Protein AF-A0A7D3ZPM8-F1 (afdb_monomer_lite)

Secondary structure (DSSP, 8-state):
-GGGGT-EEEEEETTEEEEE-SSSTTSEEEEE-TTS-EEEEEEESS----TT-HHHHHHHHHHHHHHHHHHHHHH-S-SEEE-SSS-EEEEE-SSEEEEEEE-SS-EEEEEEEHHHHHHHHHHT--HHHHHHHHHHHHHTT---------------

Structure (mmCIF, N/CA/C/O backbone):
data_AF-A0A7D3ZPM8-F1
#
_entry.id   AF-A0A7D3ZPM8-F1
#
loop_
_atom_site.group_PDB
_atom_site.id
_atom_site.type_symbol
_atom_site.label_atom_id
_atom_site.label_alt_id
_atom_site.label_comp_id
_atom_site.label_asym_id
_atom_site.label_entity_id
_atom_site.label_seq_id
_atom_site.pdbx_PDB_ins_code
_atom_site.Cartn_x
_atom_site.Cartn_y
_atom_site.Cartn_z
_atom_site.occupancy
_atom_site.B_iso_or_equiv
_atom_site.auth_seq_id
_atom_site.auth_comp_id
_atom_site.auth_asym_id
_atom_site.auth_atom_id
_atom_site.pdbx_PDB_model_num
ATOM 1 N N . MET A 1 1 ? 1.749 -1.337 18.479 1.00 64.44 1 MET A N 1
ATOM 2 C CA . MET A 1 1 ? 1.704 -1.925 17.125 1.00 64.44 1 MET A CA 1
ATOM 3 C C . MET A 1 1 ? 3.090 -2.339 16.642 1.00 64.44 1 MET A C 1
ATOM 5 O O . MET A 1 1 ? 3.326 -3.535 16.607 1.00 64.44 1 MET A O 1
ATOM 9 N N . ALA A 1 2 ? 4.020 -1.407 16.391 1.00 73.12 2 ALA A N 1
ATOM 10 C CA . ALA A 1 2 ? 5.357 -1.704 15.846 1.00 73.12 2 ALA A CA 1
ATOM 11 C C . ALA A 1 2 ? 6.077 -2.888 16.530 1.00 73.12 2 ALA A C 1
ATOM 13 O O . ALA A 1 2 ? 6.369 -3.889 15.886 1.00 73.12 2 ALA A O 1
ATOM 14 N N . ARG A 1 3 ? 6.208 -2.864 17.867 1.00 76.69 3 ARG A N 1
ATOM 15 C CA . ARG A 1 3 ? 6.816 -3.968 18.642 1.00 76.69 3 ARG A CA 1
ATOM 16 C C . ARG A 1 3 ? 6.163 -5.341 18.436 1.00 76.69 3 ARG A C 1
ATOM 18 O O . ARG A 1 3 ? 6.857 -6.345 18.506 1.00 76.69 3 ARG A O 1
ATOM 25 N N . ALA A 1 4 ? 4.849 -5.396 18.217 1.00 78.62 4 ALA A N 1
ATOM 26 C CA . ALA A 1 4 ? 4.138 -6.659 18.005 1.00 78.62 4 ALA A CA 1
ATOM 27 C C . ALA A 1 4 ? 4.408 -7.249 16.611 1.00 78.62 4 ALA A C 1
ATOM 29 O O . ALA A 1 4 ? 4.315 -8.458 16.437 1.00 78.62 4 ALA A O 1
ATOM 30 N N . LEU A 1 5 ? 4.767 -6.397 15.647 1.00 81.00 5 LEU A N 1
ATOM 31 C CA . LEU A 1 5 ? 5.134 -6.771 14.281 1.00 81.00 5 LEU A CA 1
ATOM 32 C C . LEU A 1 5 ? 6.655 -6.917 14.104 1.00 81.00 5 LEU A C 1
ATOM 34 O O . LEU A 1 5 ? 7.123 -7.198 13.008 1.00 81.00 5 LEU A O 1
ATOM 38 N N . GLY A 1 6 ? 7.431 -6.728 15.179 1.00 86.12 6 GLY A N 1
ATOM 39 C CA . GLY A 1 6 ? 8.894 -6.717 15.126 1.00 86.12 6 GLY A CA 1
ATOM 40 C C . GLY A 1 6 ? 9.485 -5.481 14.444 1.00 86.12 6 GLY A C 1
ATOM 41 O O . GLY A 1 6 ? 10.670 -5.483 14.134 1.00 86.12 6 GLY A O 1
ATOM 42 N N . TRP A 1 7 ? 8.683 -4.439 14.215 1.00 91.44 7 TRP A N 1
ATOM 43 C CA . TRP A 1 7 ? 9.115 -3.203 13.567 1.00 91.44 7 TRP A CA 1
ATOM 44 C C . TRP A 1 7 ? 9.744 -2.236 14.568 1.00 91.44 7 TRP A C 1
ATOM 46 O O . TRP A 1 7 ? 9.323 -2.162 15.733 1.00 91.44 7 TRP A O 1
ATOM 56 N N . THR A 1 8 ? 10.707 -1.455 14.089 1.00 92.50 8 THR A N 1
ATOM 57 C CA . THR A 1 8 ? 11.362 -0.386 14.855 1.00 92.50 8 THR A CA 1
ATOM 58 C C . THR A 1 8 ? 10.862 0.969 14.370 1.00 92.50 8 THR A C 1
ATOM 60 O O . THR A 1 8 ? 10.513 1.106 13.207 1.00 92.50 8 THR A O 1
ATOM 63 N N . VAL A 1 9 ? 10.763 1.951 15.270 1.00 92.81 9 VAL A N 1
ATOM 64 C CA . VAL A 1 9 ? 10.455 3.339 14.893 1.00 92.81 9 VAL A CA 1
ATOM 65 C C . VAL A 1 9 ? 11.770 4.037 14.588 1.00 92.81 9 VAL A C 1
ATOM 67 O O . VAL A 1 9 ? 12.615 4.124 15.481 1.00 92.81 9 VAL A O 1
ATOM 70 N N . ASP A 1 10 ? 11.914 4.529 13.363 1.00 90.19 10 ASP A N 1
ATOM 71 C CA . ASP A 1 10 ? 13.102 5.266 12.928 1.00 90.19 10 ASP A CA 1
ATOM 72 C C . ASP A 1 10 ? 12.969 6.746 13.277 1.00 90.19 10 ASP A C 1
ATOM 74 O O . ASP A 1 10 ? 13.854 7.342 13.894 1.00 90.19 10 ASP A O 1
ATOM 78 N N . SER A 1 11 ? 11.824 7.328 12.926 1.00 88.88 11 SER A N 1
ATOM 79 C CA . SER A 1 11 ? 11.515 8.732 13.153 1.00 88.88 11 SER A CA 1
ATOM 80 C C . SER A 1 11 ? 10.025 8.918 13.453 1.00 88.88 11 SER A C 1
ATOM 82 O O . SER A 1 11 ? 9.181 8.079 13.127 1.00 88.88 11 SER A O 1
ATOM 84 N N . ALA A 1 12 ? 9.697 10.013 14.132 1.00 91.06 12 ALA A N 1
ATOM 85 C CA . ALA A 1 12 ? 8.324 10.446 14.340 1.00 91.06 12 ALA A CA 1
ATOM 86 C C . ALA A 1 12 ? 8.284 11.971 14.261 1.00 91.06 12 ALA A C 1
ATOM 88 O O . ALA A 1 12 ? 9.004 12.655 14.994 1.00 91.06 12 ALA A O 1
ATOM 89 N N . SER A 1 13 ? 7.451 12.489 13.372 1.00 86.56 13 SER A N 1
ATOM 90 C CA . SER A 1 13 ? 7.192 13.913 13.193 1.00 86.56 13 SER A CA 1
ATOM 91 C C . SER A 1 13 ? 5.684 14.167 13.213 1.00 86.56 13 SER A C 1
ATOM 93 O O . SER A 1 13 ? 4.879 13.257 13.429 1.00 86.56 13 SER A O 1
ATOM 95 N N . GLU A 1 14 ? 5.284 15.428 13.076 1.00 85.69 14 GLU A N 1
ATOM 96 C CA . GLU A 1 14 ? 3.869 15.780 13.036 1.00 85.69 14 GLU A CA 1
ATOM 97 C C . GLU A 1 14 ? 3.206 15.135 11.809 1.00 85.69 14 GLU A C 1
ATOM 99 O O . GLU A 1 14 ? 3.596 15.390 10.672 1.00 85.69 14 GLU A O 1
ATOM 104 N N . GLY A 1 15 ? 2.232 14.255 12.051 1.00 85.94 15 GLY A N 1
ATOM 105 C CA . GLY A 1 15 ? 1.462 13.590 10.998 1.00 85.94 15 GLY A CA 1
ATOM 106 C C . GLY A 1 15 ? 2.086 12.326 10.395 1.00 85.94 15 GLY A C 1
ATOM 107 O O . GLY A 1 15 ? 1.398 11.640 9.643 1.00 85.94 15 GLY A O 1
ATOM 108 N N . ILE A 1 16 ? 3.333 11.953 10.714 1.00 88.88 16 ILE A N 1
ATOM 109 C CA . ILE A 1 16 ? 3.936 10.720 10.179 1.00 88.88 16 ILE A CA 1
ATOM 110 C C . ILE A 1 16 ? 4.900 10.043 11.158 1.00 88.88 16 ILE A C 1
ATOM 112 O O . ILE A 1 16 ? 5.685 10.676 11.864 1.00 88.88 16 ILE A O 1
ATOM 116 N N . ILE A 1 17 ? 4.842 8.713 11.185 1.00 91.38 17 ILE A N 1
ATOM 117 C CA . ILE A 1 17 ? 5.784 7.850 11.899 1.00 91.38 17 ILE A CA 1
ATOM 118 C C . ILE A 1 17 ? 6.459 6.950 10.872 1.00 91.38 17 ILE A C 1
ATOM 120 O O . ILE A 1 17 ? 5.770 6.208 10.172 1.00 91.38 17 ILE A O 1
ATOM 124 N N . GLU A 1 18 ? 7.785 6.978 10.812 1.00 91.31 18 GLU A N 1
ATOM 125 C CA . GLU A 1 18 ? 8.574 6.110 9.940 1.00 91.31 18 GLU A CA 1
ATOM 126 C C . GLU A 1 18 ? 9.080 4.885 10.694 1.00 91.31 18 GLU A C 1
ATOM 128 O O . GLU A 1 18 ? 9.401 4.926 11.888 1.00 91.31 18 GLU A O 1
ATOM 133 N N . LEU A 1 19 ? 9.118 3.768 9.979 1.00 92.19 19 LEU A N 1
ATOM 134 C CA . LEU A 1 19 ? 9.354 2.453 10.540 1.00 92.19 19 LEU A CA 1
ATOM 135 C C . LEU A 1 19 ? 10.386 1.686 9.716 1.00 92.19 19 LEU A C 1
ATOM 137 O O . LEU A 1 19 ? 10.311 1.665 8.487 1.00 92.19 19 LEU A O 1
ATOM 141 N N . ASP A 1 20 ? 11.230 0.924 10.404 1.00 90.62 20 ASP A N 1
ATOM 142 C CA . ASP A 1 20 ? 11.947 -0.200 9.814 1.00 90.62 20 ASP A CA 1
ATOM 143 C C . ASP A 1 20 ? 11.098 -1.463 9.997 1.00 90.62 20 ASP A C 1
ATOM 145 O O . ASP A 1 20 ? 10.902 -1.959 11.117 1.00 90.62 20 ASP A O 1
ATOM 149 N N . THR A 1 21 ? 10.569 -1.979 8.887 1.00 88.25 21 THR A N 1
ATOM 150 C CA . THR A 1 21 ? 9.743 -3.189 8.833 1.00 88.25 21 THR A CA 1
ATOM 151 C C . THR A 1 21 ? 10.559 -4.462 8.589 1.00 88.25 21 THR A C 1
ATOM 153 O O . THR A 1 21 ? 9.987 -5.509 8.285 1.00 88.25 21 THR A O 1
ATOM 156 N N . GLY A 1 22 ? 11.889 -4.386 8.694 1.00 84.19 22 GLY A N 1
ATOM 157 C CA . GLY A 1 22 ? 12.844 -5.447 8.369 1.00 84.19 22 GLY A CA 1
ATOM 158 C C . GLY A 1 22 ? 13.393 -5.375 6.940 1.00 84.19 22 GLY A C 1
ATOM 159 O O . GLY A 1 22 ? 14.214 -6.212 6.569 1.00 84.19 22 GLY A O 1
ATOM 160 N N . LEU A 1 23 ? 12.958 -4.390 6.146 1.00 81.44 23 LEU A N 1
ATOM 161 C CA . LEU A 1 23 ? 13.503 -4.092 4.814 1.00 81.44 23 LEU A CA 1
ATOM 162 C C . LEU A 1 23 ? 14.453 -2.882 4.830 1.00 81.44 23 LEU A C 1
ATOM 164 O O . LEU A 1 23 ? 14.884 -2.430 3.771 1.00 81.44 23 LEU A O 1
ATOM 168 N N . GLY A 1 24 ? 14.802 -2.393 6.023 1.00 82.88 24 GLY A N 1
ATOM 169 C CA . GLY A 1 24 ? 15.697 -1.265 6.240 1.00 82.88 24 GLY A CA 1
ATOM 170 C C . GLY A 1 24 ? 14.956 0.007 6.662 1.00 82.88 24 GLY A C 1
ATOM 171 O O . GLY A 1 24 ? 13.727 0.000 6.776 1.00 82.88 24 GLY A O 1
ATOM 172 N N . PRO A 1 25 ? 15.693 1.104 6.890 1.00 84.38 25 PRO A N 1
ATOM 173 C CA . PRO A 1 25 ? 15.115 2.351 7.378 1.00 84.38 25 PRO A CA 1
ATOM 174 C C . PRO A 1 25 ? 13.999 2.891 6.475 1.00 84.38 25 PRO A C 1
ATOM 176 O O . PRO A 1 25 ? 14.100 2.815 5.247 1.00 84.38 25 PRO A O 1
ATOM 179 N N . SER A 1 26 ? 12.941 3.427 7.083 1.00 84.88 26 SER A N 1
ATOM 180 C CA . SER A 1 26 ? 11.767 4.005 6.406 1.00 84.88 26 SER A CA 1
ATOM 181 C C . SER A 1 26 ? 11.098 3.046 5.405 1.00 84.88 26 SER A C 1
ATOM 183 O O . SER A 1 26 ? 10.510 3.461 4.400 1.00 84.88 26 SER A O 1
ATOM 185 N N . SER A 1 27 ? 11.169 1.738 5.675 1.00 88.06 27 SER A N 1
ATOM 186 C CA . SER A 1 27 ? 10.480 0.699 4.897 1.00 88.06 27 SER A CA 1
ATOM 187 C C . SER A 1 27 ? 9.000 0.539 5.251 1.00 88.06 27 SER A C 1
ATOM 189 O O . SER A 1 27 ? 8.266 -0.182 4.572 1.00 88.06 27 SER A O 1
ATOM 191 N N . GLY A 1 28 ? 8.524 1.262 6.257 1.00 90.94 28 GLY A N 1
ATOM 192 C CA . GLY A 1 28 ? 7.110 1.459 6.510 1.00 90.94 28 GLY A CA 1
ATOM 193 C C . GLY A 1 28 ? 6.820 2.849 7.045 1.00 90.94 28 GLY A C 1
ATOM 194 O O . GLY A 1 28 ? 7.704 3.551 7.535 1.00 90.94 28 GLY A O 1
ATOM 195 N N . SER A 1 29 ? 5.556 3.238 6.967 1.00 91.81 29 SER A N 1
ATOM 196 C CA . SER A 1 29 ? 5.088 4.486 7.548 1.00 91.81 29 SER A CA 1
ATOM 197 C C . SER A 1 29 ? 3.663 4.373 8.068 1.00 91.81 29 SER A C 1
ATOM 199 O O . SER A 1 29 ? 2.874 3.524 7.642 1.00 91.81 29 SER A O 1
ATOM 201 N N . VAL A 1 30 ? 3.344 5.229 9.029 1.00 91.62 30 VAL A N 1
ATOM 202 C CA . VAL A 1 30 ? 1.988 5.460 9.522 1.00 91.62 30 VAL A CA 1
ATOM 203 C C . VAL A 1 30 ? 1.713 6.947 9.389 1.00 91.62 30 VAL A C 1
ATOM 205 O O . VAL A 1 30 ? 2.370 7.747 10.047 1.00 91.62 30 VAL A O 1
ATOM 208 N N . GLU A 1 31 ? 0.758 7.302 8.540 1.00 90.25 31 GLU A N 1
ATOM 209 C 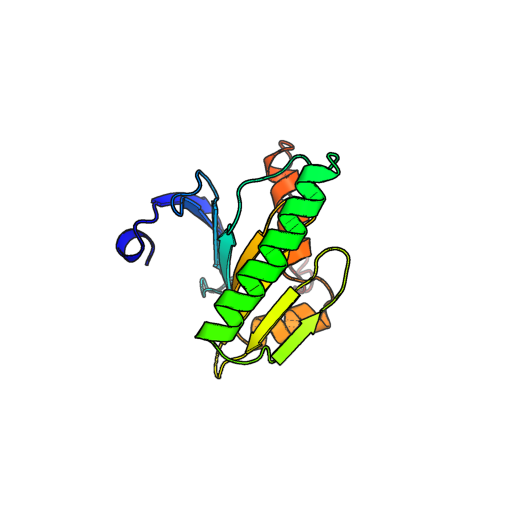CA . GLU A 1 31 ? 0.267 8.669 8.385 1.00 90.25 31 GLU A CA 1
ATOM 210 C C . GLU A 1 31 ? -0.900 8.897 9.347 1.00 90.25 31 GLU A C 1
ATOM 212 O O . GLU A 1 31 ? -1.822 8.076 9.431 1.00 90.25 31 GLU A O 1
ATOM 217 N N . LEU A 1 32 ? -0.853 10.016 10.062 1.00 88.12 32 LEU A N 1
ATOM 218 C CA . LEU A 1 32 ? -1.867 10.453 11.010 1.00 88.12 32 LEU A CA 1
ATOM 219 C C . LEU A 1 32 ? -2.592 11.690 10.467 1.00 88.12 32 LEU A C 1
ATOM 221 O O . LEU A 1 32 ? -1.991 12.509 9.771 1.00 88.12 32 LEU A O 1
ATOM 225 N N . ASP A 1 33 ? -3.871 11.842 10.794 1.00 84.75 33 ASP A N 1
ATOM 226 C CA . ASP A 1 33 ? -4.569 13.115 10.625 1.00 84.75 33 ASP A CA 1
ATOM 227 C C . ASP A 1 33 ? -4.170 14.131 11.712 1.00 84.75 33 ASP A C 1
ATOM 229 O O . ASP A 1 33 ? -3.345 13.872 12.594 1.00 84.75 33 ASP A O 1
ATOM 233 N N . TRP A 1 34 ? -4.778 15.314 11.643 1.00 83.44 34 TRP A N 1
ATOM 234 C CA . TRP A 1 34 ? -4.565 16.400 12.597 1.00 83.44 34 TRP A CA 1
ATOM 235 C C . TRP A 1 34 ? -5.115 16.097 14.005 1.00 83.44 34 TRP A C 1
ATOM 237 O O . TRP A 1 34 ? -4.710 16.751 14.965 1.00 83.44 34 TRP A O 1
ATOM 247 N N . GLU A 1 35 ? -6.001 15.106 14.151 1.00 85.94 35 GLU A N 1
ATOM 248 C CA . GLU A 1 35 ? -6.490 14.605 15.444 1.00 85.94 35 GLU A CA 1
ATOM 249 C C . GLU A 1 35 ? -5.587 13.492 16.016 1.00 85.94 35 GLU A C 1
ATOM 251 O O . GLU A 1 35 ? -5.768 13.063 17.158 1.00 85.94 35 GLU A O 1
ATOM 256 N N . GLY A 1 36 ? -4.581 13.041 15.256 1.00 83.62 36 GLY A N 1
ATOM 257 C CA . GLY A 1 36 ? -3.685 11.946 15.622 1.00 83.62 36 GLY A CA 1
ATOM 258 C C . GLY A 1 36 ? -4.248 10.553 15.321 1.00 83.62 36 GLY A C 1
ATOM 259 O O . GLY A 1 36 ? -3.713 9.556 15.818 1.00 83.62 36 GLY A O 1
ATOM 260 N N . THR A 1 37 ? -5.312 10.459 14.525 1.00 87.75 37 THR A N 1
ATOM 261 C CA . THR A 1 37 ? -5.909 9.201 14.067 1.00 87.75 37 THR A CA 1
ATOM 262 C C . THR A 1 37 ? -5.146 8.659 12.864 1.00 87.75 37 THR A C 1
ATOM 264 O O . THR A 1 37 ? -4.694 9.408 12.007 1.00 87.75 37 THR A O 1
ATOM 267 N N . VAL A 1 38 ? -4.988 7.336 12.783 1.00 88.69 38 VAL A N 1
ATOM 268 C CA . VAL A 1 38 ? -4.286 6.691 11.665 1.00 88.69 38 VAL A CA 1
ATOM 269 C C . VAL A 1 38 ? -5.122 6.764 10.391 1.00 88.69 38 VAL A C 1
ATOM 271 O O . VAL A 1 38 ? -6.155 6.104 10.295 1.00 88.69 38 VAL A O 1
ATOM 274 N N . ASN A 1 39 ? -4.615 7.481 9.392 1.00 89.69 39 ASN A N 1
ATOM 275 C CA . ASN A 1 39 ? -5.201 7.537 8.056 1.00 89.69 39 ASN A CA 1
ATOM 276 C C . ASN A 1 39 ? -4.764 6.346 7.211 1.00 89.69 39 ASN A C 1
ATOM 278 O O . ASN A 1 39 ? -5.588 5.643 6.624 1.00 89.69 39 ASN A O 1
ATOM 282 N N . THR A 1 40 ? -3.450 6.121 7.155 1.00 91.75 40 THR A N 1
ATOM 283 C CA . THR A 1 40 ? -2.848 5.100 6.299 1.00 91.75 40 THR A CA 1
ATOM 284 C C . THR A 1 40 ? -1.656 4.457 6.989 1.00 91.75 40 THR A C 1
ATOM 286 O O . THR A 1 40 ? -0.823 5.131 7.588 1.00 91.75 40 THR A O 1
ATOM 289 N N . VAL A 1 41 ? -1.540 3.141 6.855 1.00 93.50 41 VAL A N 1
ATOM 290 C CA . VAL A 1 41 ? -0.316 2.388 7.147 1.00 93.50 41 VAL A CA 1
ATOM 291 C C . VAL A 1 41 ? 0.254 1.892 5.828 1.00 93.50 41 VAL A C 1
ATOM 293 O O . VAL A 1 41 ? -0.484 1.314 5.033 1.00 93.50 41 VAL A O 1
ATOM 296 N N . ARG A 1 42 ? 1.553 2.081 5.599 1.00 92.81 42 ARG A N 1
ATOM 297 C CA . ARG A 1 42 ? 2.261 1.650 4.386 1.00 92.81 42 ARG A CA 1
ATOM 298 C C . ARG A 1 42 ? 3.447 0.779 4.744 1.00 92.81 42 ARG A C 1
ATOM 300 O O . ARG A 1 42 ? 4.122 1.023 5.741 1.00 92.81 42 ARG A O 1
AT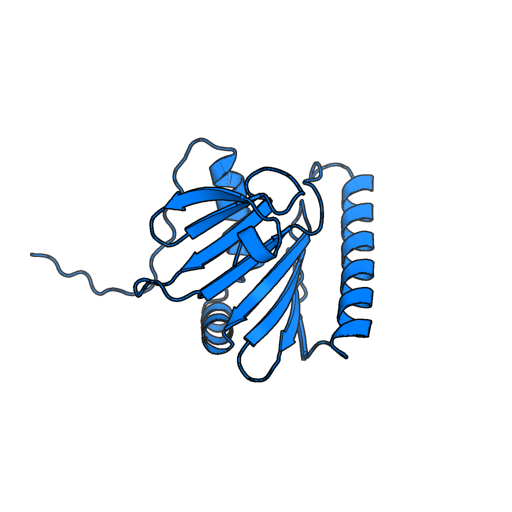OM 307 N N . VAL A 1 43 ? 3.713 -0.209 3.902 1.00 92.81 43 VAL A N 1
ATOM 308 C CA . VAL A 1 43 ? 4.866 -1.101 4.021 1.00 92.81 43 VAL A CA 1
ATOM 309 C C . VAL A 1 43 ? 5.413 -1.390 2.629 1.00 92.81 43 VAL A C 1
ATOM 311 O O . VAL A 1 43 ? 4.658 -1.724 1.710 1.00 92.81 43 VAL A O 1
ATOM 314 N N . LEU A 1 44 ? 6.728 -1.268 2.465 1.00 91.94 44 LEU A N 1
ATOM 315 C CA . LEU A 1 44 ? 7.410 -1.673 1.244 1.00 91.94 44 LEU A CA 1
ATOM 316 C C . LEU A 1 44 ? 7.334 -3.196 1.084 1.00 91.94 44 LEU A C 1
ATOM 318 O O . LEU A 1 44 ? 7.470 -3.950 2.043 1.00 91.94 44 LEU A O 1
ATOM 322 N N . VAL A 1 45 ? 7.134 -3.658 -0.146 1.00 91.06 45 VAL A N 1
ATOM 323 C CA . VAL A 1 45 ? 7.177 -5.093 -0.489 1.00 91.06 45 VAL A CA 1
ATOM 324 C C . VAL A 1 45 ? 8.512 -5.456 -1.132 1.00 91.06 45 VAL A C 1
ATOM 326 O O . VAL A 1 45 ? 8.978 -6.588 -1.021 1.00 91.06 45 VAL A O 1
ATOM 329 N N . THR A 1 46 ? 9.136 -4.492 -1.803 1.00 90.06 46 THR A N 1
ATOM 330 C CA . THR A 1 46 ? 10.418 -4.648 -2.487 1.00 90.06 46 THR A CA 1
ATOM 331 C C . THR A 1 46 ? 11.410 -3.608 -1.996 1.00 90.06 46 THR A C 1
ATOM 333 O O . THR A 1 46 ? 11.022 -2.523 -1.557 1.00 90.06 46 THR A O 1
ATOM 336 N N . SER A 1 47 ? 12.700 -3.908 -2.144 1.00 84.06 47 SER A N 1
ATOM 337 C CA . SER A 1 47 ? 13.729 -2.871 -2.139 1.00 84.06 47 SER A CA 1
ATOM 338 C C . SER A 1 47 ? 13.529 -1.903 -3.310 1.00 84.06 47 SER A C 1
ATOM 340 O O . SER A 1 47 ? 12.777 -2.182 -4.251 1.00 84.06 47 SER A O 1
ATOM 342 N N . PHE A 1 48 ? 14.211 -0.763 -3.235 1.00 83.69 48 PHE A N 1
ATOM 343 C CA . PHE A 1 48 ? 14.334 0.178 -4.344 1.00 83.69 48 PHE A CA 1
ATOM 344 C C . PHE A 1 48 ? 15.062 -0.483 -5.525 1.00 83.69 48 PHE A C 1
ATOM 346 O O . PHE A 1 48 ? 15.992 -1.264 -5.305 1.00 83.69 48 PHE A O 1
ATOM 353 N N . ILE A 1 49 ? 14.636 -0.171 -6.748 1.00 84.00 49 ILE A N 1
ATOM 354 C CA . ILE A 1 49 ? 15.341 -0.520 -7.988 1.00 84.00 49 ILE A CA 1
ATOM 355 C C . ILE A 1 49 ? 15.835 0.739 -8.696 1.00 84.00 49 ILE A C 1
ATOM 357 O O . ILE A 1 49 ? 15.212 1.794 -8.568 1.00 84.00 49 ILE A O 1
ATOM 361 N N . ASP A 1 50 ? 16.903 0.631 -9.479 1.00 78.38 50 ASP A N 1
ATOM 362 C CA . ASP A 1 50 ? 17.322 1.714 -10.358 1.00 78.38 50 ASP A CA 1
ATOM 363 C C . ASP A 1 50 ? 16.310 1.847 -11.509 1.00 78.38 50 ASP A C 1
ATOM 365 O O . ASP A 1 50 ? 16.055 0.938 -12.306 1.00 78.38 50 ASP A O 1
ATOM 369 N N . SER A 1 51 ? 15.658 3.008 -11.565 1.00 68.94 51 SER A N 1
ATOM 370 C CA . SER A 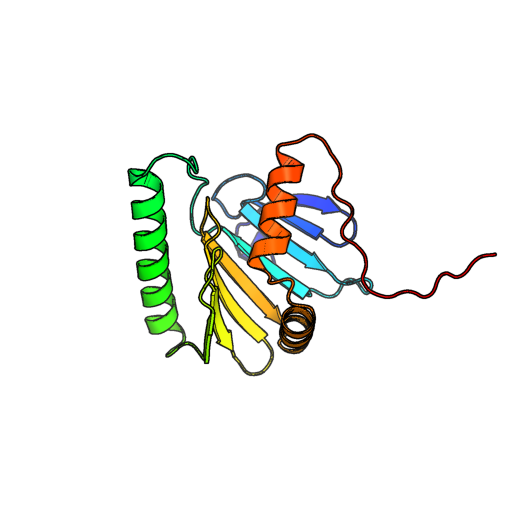1 51 ? 14.490 3.222 -12.418 1.00 68.94 51 SER A CA 1
ATOM 371 C C . SER A 1 51 ? 14.773 3.062 -13.917 1.00 68.94 51 SER A C 1
ATOM 373 O O . SER A 1 51 ? 13.831 2.827 -14.686 1.00 68.94 51 SER A O 1
ATOM 375 N N . ASP A 1 52 ? 16.040 3.146 -14.344 1.00 72.38 52 ASP A N 1
ATOM 376 C CA . ASP A 1 52 ? 16.420 3.186 -15.756 1.00 72.38 52 ASP A CA 1
ATOM 377 C C . ASP A 1 52 ? 16.754 1.818 -16.374 1.00 72.38 52 ASP A C 1
ATOM 379 O O . ASP A 1 52 ? 16.637 1.651 -17.601 1.00 72.38 52 ASP A O 1
ATOM 383 N N . GLU A 1 53 ? 17.025 0.794 -15.564 1.00 84.44 53 GLU A N 1
ATOM 384 C CA . GLU A 1 53 ? 17.365 -0.533 -16.069 1.00 84.44 53 GLU A CA 1
ATOM 385 C C . GLU A 1 53 ? 16.126 -1.331 -16.513 1.00 84.44 53 GLU A C 1
ATOM 387 O O . GLU A 1 53 ? 15.186 -1.610 -15.767 1.00 84.44 53 GLU A O 1
ATOM 392 N N . ALA A 1 54 ? 16.110 -1.755 -17.783 1.00 86.38 54 ALA A N 1
ATOM 393 C CA . ALA A 1 54 ? 14.967 -2.472 -18.354 1.00 86.38 54 ALA A CA 1
ATOM 394 C C . ALA A 1 54 ? 14.679 -3.814 -17.656 1.00 86.38 54 ALA A C 1
ATOM 396 O O . ALA A 1 54 ? 13.514 -4.208 -17.562 1.00 86.38 54 ALA A O 1
ATOM 397 N N . ALA A 1 55 ? 15.723 -4.497 -17.178 1.00 89.25 55 ALA A N 1
ATOM 398 C CA . ALA A 1 55 ? 15.599 -5.757 -16.453 1.00 89.25 55 ALA A CA 1
ATOM 399 C C . ALA A 1 55 ? 14.940 -5.555 -15.082 1.00 89.25 55 ALA A C 1
ATOM 401 O O . ALA A 1 55 ? 14.044 -6.314 -14.718 1.00 89.25 55 ALA A O 1
ATOM 402 N N . GLU A 1 56 ? 15.311 -4.497 -14.364 1.00 88.81 56 GLU A N 1
ATOM 403 C CA . GLU A 1 56 ? 14.746 -4.196 -13.052 1.00 88.81 56 GLU A CA 1
ATOM 404 C C . GLU A 1 56 ? 13.280 -3.766 -13.153 1.00 88.81 56 GLU A C 1
ATOM 406 O O . GLU A 1 56 ? 12.432 -4.256 -12.407 1.00 88.81 56 GLU A O 1
ATOM 411 N N . ARG A 1 57 ? 12.920 -2.963 -14.165 1.00 87.25 57 ARG A N 1
ATOM 412 C CA . ARG A 1 57 ? 11.506 -2.643 -14.439 1.00 87.25 57 ARG A CA 1
ATOM 413 C C . ARG A 1 57 ? 10.673 -3.873 -14.794 1.00 87.25 57 ARG A C 1
ATOM 415 O O . ARG A 1 57 ? 9.493 -3.930 -14.451 1.00 87.25 57 ARG A O 1
ATOM 422 N N . ALA A 1 58 ? 11.247 -4.833 -15.520 1.00 91.44 58 ALA A N 1
ATOM 423 C CA . ALA A 1 58 ? 10.565 -6.092 -15.815 1.00 91.44 58 ALA A CA 1
ATOM 424 C C . ALA A 1 58 ? 10.349 -6.902 -14.529 1.00 91.44 58 ALA A C 1
ATOM 426 O O . ALA A 1 58 ? 9.228 -7.331 -14.264 1.00 91.44 58 ALA A O 1
ATOM 427 N N . TRP A 1 59 ? 11.380 -7.000 -13.689 1.00 93.06 59 TRP A N 1
ATOM 428 C CA . TRP A 1 59 ? 11.289 -7.643 -12.382 1.00 93.06 59 TRP A CA 1
ATOM 429 C C . TRP A 1 59 ? 10.225 -7.000 -11.483 1.00 93.06 59 TRP A C 1
ATOM 431 O O . TRP A 1 59 ? 9.430 -7.716 -10.878 1.00 93.06 59 TRP A O 1
ATOM 441 N N . LEU A 1 60 ? 10.139 -5.666 -11.441 1.00 92.94 60 LEU A N 1
ATOM 442 C CA . LEU A 1 60 ? 9.145 -4.964 -10.625 1.00 92.94 60 LEU A CA 1
ATOM 443 C C . LEU A 1 60 ? 7.709 -5.281 -11.070 1.00 92.94 60 LEU A C 1
ATOM 445 O O . LEU A 1 60 ? 6.823 -5.478 -10.238 1.00 92.94 60 LEU A O 1
ATOM 449 N N . ARG A 1 61 ? 7.478 -5.392 -12.384 1.00 92.56 61 ARG A N 1
ATOM 450 C CA . ARG A 1 61 ? 6.177 -5.802 -12.942 1.00 92.56 61 ARG A CA 1
ATOM 451 C C . ARG A 1 61 ? 5.837 -7.242 -12.575 1.00 92.56 61 ARG A C 1
ATOM 453 O O . ARG A 1 61 ? 4.703 -7.506 -12.178 1.00 92.56 61 ARG A O 1
ATOM 460 N N . ASP A 1 62 ? 6.803 -8.151 -12.663 1.00 95.56 62 ASP A N 1
ATOM 461 C CA . ASP A 1 62 ? 6.613 -9.550 -12.271 1.00 95.56 62 ASP A CA 1
ATOM 462 C C . ASP A 1 62 ? 6.313 -9.663 -10.770 1.00 95.56 62 ASP A C 1
ATOM 464 O O . ASP A 1 62 ? 5.386 -10.373 -10.371 1.00 95.56 62 ASP A O 1
ATOM 468 N N . ALA A 1 63 ? 7.024 -8.898 -9.937 1.00 96.00 63 ALA A N 1
ATOM 469 C CA . ALA A 1 63 ? 6.772 -8.804 -8.504 1.00 96.00 63 ALA A CA 1
ATOM 470 C C . ALA A 1 63 ? 5.366 -8.253 -8.209 1.00 96.00 63 ALA A C 1
ATOM 472 O O . ALA A 1 63 ? 4.678 -8.780 -7.334 1.00 96.00 63 ALA A O 1
ATOM 473 N N . PHE A 1 64 ? 4.892 -7.257 -8.967 1.00 95.94 64 PHE A N 1
ATOM 474 C CA . PHE A 1 64 ? 3.547 -6.696 -8.807 1.00 95.94 64 PHE A CA 1
ATOM 475 C C . PHE A 1 64 ? 2.463 -7.724 -9.134 1.00 95.94 64 PHE A C 1
ATOM 477 O O . PHE A 1 64 ? 1.505 -7.890 -8.373 1.00 95.94 64 PHE A O 1
ATOM 484 N N . VAL A 1 65 ? 2.626 -8.461 -10.236 1.00 96.69 65 VAL A N 1
ATOM 485 C CA . VAL A 1 65 ? 1.710 -9.544 -10.622 1.00 96.69 65 VAL A CA 1
ATOM 486 C C . VAL A 1 65 ? 1.716 -10.653 -9.570 1.00 96.69 65 VAL A C 1
ATOM 488 O O . VAL A 1 65 ? 0.649 -11.119 -9.164 1.00 96.69 65 VAL A O 1
ATOM 491 N N . HIS A 1 66 ? 2.896 -11.042 -9.083 1.00 97.38 66 HIS A N 1
ATOM 492 C CA . HIS A 1 66 ? 3.033 -12.065 -8.052 1.00 97.38 66 HIS A CA 1
ATOM 493 C C . HIS A 1 66 ? 2.354 -11.654 -6.737 1.00 97.38 66 HIS A C 1
ATOM 495 O O . HIS A 1 66 ? 1.518 -12.397 -6.221 1.00 97.38 66 HIS A O 1
ATOM 501 N N . ALA A 1 67 ? 2.644 -10.451 -6.232 1.00 97.12 67 ALA A N 1
ATOM 502 C CA . ALA A 1 67 ? 2.042 -9.917 -5.013 1.00 97.12 67 ALA A CA 1
ATOM 503 C C . ALA A 1 67 ? 0.519 -9.765 -5.147 1.00 97.12 67 ALA A C 1
ATOM 505 O O . ALA A 1 67 ? -0.218 -10.141 -4.237 1.00 97.12 67 ALA A O 1
ATOM 506 N N . THR A 1 68 ? 0.030 -9.315 -6.309 1.00 98.00 68 THR A N 1
ATOM 507 C CA . THR A 1 68 ? -1.411 -9.269 -6.603 1.00 98.00 68 THR A CA 1
ATOM 508 C C . THR A 1 68 ? -2.043 -10.657 -6.496 1.00 98.00 68 THR A C 1
ATOM 510 O O . THR A 1 68 ? -3.121 -10.798 -5.920 1.00 98.00 68 THR A O 1
ATOM 513 N N . GLY A 1 69 ? -1.383 -11.691 -7.028 1.00 97.88 69 GLY A N 1
ATOM 514 C CA . GLY A 1 69 ? -1.847 -13.077 -6.941 1.00 97.88 69 GLY A CA 1
ATOM 515 C C . GLY A 1 69 ? -1.920 -13.589 -5.501 1.00 97.88 69 GLY A C 1
ATOM 516 O O . GLY A 1 69 ? -2.931 -14.173 -5.115 1.00 97.88 69 GLY A O 1
ATOM 517 N N . LEU A 1 70 ? -0.893 -13.318 -4.689 1.00 97.56 70 LEU A N 1
ATOM 518 C CA . LEU A 1 70 ? -0.862 -13.698 -3.271 1.00 97.56 70 LEU A CA 1
ATOM 519 C C . LEU A 1 70 ? -1.966 -13.007 -2.460 1.00 97.56 70 LEU A C 1
ATOM 521 O O . LEU A 1 70 ? -2.663 -13.659 -1.679 1.00 97.56 70 LEU A O 1
ATOM 525 N N . LEU A 1 71 ? -2.157 -11.703 -2.669 1.00 97.25 71 LEU A N 1
ATOM 526 C CA . LEU A 1 71 ? -3.213 -10.939 -2.008 1.00 97.25 71 LEU A CA 1
ATOM 527 C C . LEU A 1 71 ? -4.594 -11.417 -2.450 1.00 97.25 71 LEU A C 1
ATOM 529 O O . LEU A 1 71 ? -5.451 -11.632 -1.603 1.00 97.25 71 LEU A O 1
ATOM 533 N N . THR A 1 72 ? -4.786 -11.698 -3.741 1.00 97.81 72 THR A N 1
ATOM 534 C CA . THR A 1 72 ? -6.055 -12.236 -4.260 1.00 97.81 72 THR A CA 1
ATOM 535 C C . THR A 1 72 ? -6.375 -13.608 -3.663 1.00 97.81 72 THR A C 1
ATOM 537 O O . THR A 1 72 ? -7.504 -13.869 -3.262 1.00 97.81 72 THR A O 1
ATOM 540 N N . ALA A 1 73 ? -5.378 -14.487 -3.538 1.00 97.62 73 ALA A N 1
ATOM 541 C CA . ALA A 1 73 ? -5.565 -15.795 -2.911 1.00 97.62 73 ALA A CA 1
ATOM 542 C C . ALA A 1 73 ? -5.940 -15.694 -1.420 1.00 97.62 73 ALA A C 1
ATOM 544 O O . ALA A 1 73 ? -6.605 -16.583 -0.894 1.00 97.62 73 ALA A O 1
ATOM 545 N N . THR A 1 74 ? -5.517 -14.620 -0.749 1.00 96.81 74 THR A N 1
ATOM 546 C CA . THR A 1 74 ? -5.722 -14.413 0.693 1.00 96.81 74 THR A CA 1
ATOM 547 C C . THR A 1 74 ? -7.006 -13.639 1.000 1.00 96.81 74 THR A C 1
ATOM 549 O O . THR A 1 74 ? -7.707 -13.965 1.953 1.00 96.81 74 THR A O 1
ATOM 552 N N . LEU A 1 75 ? -7.313 -12.612 0.206 1.00 96.62 75 LEU A N 1
ATOM 553 C CA . LEU A 1 75 ? -8.380 -11.635 0.448 1.00 96.62 75 LEU A CA 1
ATOM 554 C C . LEU A 1 75 ? -9.594 -11.825 -0.476 1.00 96.62 75 LEU A C 1
ATOM 556 O O . LEU A 1 75 ? -10.625 -11.193 -0.263 1.00 96.62 75 LEU A O 1
ATOM 560 N N . GLY A 1 76 ? -9.489 -12.691 -1.487 1.00 97.75 76 GLY A N 1
ATOM 561 C CA . GLY A 1 76 ? -10.473 -12.824 -2.558 1.00 97.75 76 GLY A CA 1
ATOM 562 C C . GLY A 1 76 ? -10.217 -11.854 -3.714 1.00 97.75 76 GLY A C 1
ATOM 563 O O . GLY A 1 76 ? -9.154 -11.238 -3.821 1.00 97.75 76 GLY A O 1
ATOM 564 N N . ASP A 1 77 ? -11.194 -11.730 -4.610 1.00 97.94 77 ASP A N 1
ATOM 565 C CA . ASP A 1 77 ? -11.060 -10.865 -5.782 1.00 97.94 77 ASP A CA 1
ATOM 566 C C . ASP A 1 77 ? -10.934 -9.382 -5.388 1.00 97.94 77 ASP A C 1
ATOM 568 O O . ASP A 1 77 ? -11.627 -8.918 -4.477 1.00 97.94 77 ASP A O 1
ATOM 572 N N . PRO A 1 78 ? -10.072 -8.607 -6.073 1.00 98.06 78 PRO A N 1
ATOM 573 C CA . PRO A 1 78 ? -9.962 -7.180 -5.819 1.00 98.06 78 PRO A CA 1
ATOM 574 C C . PRO A 1 78 ? -11.240 -6.457 -6.234 1.00 98.06 78 PRO A C 1
ATOM 576 O O . PRO A 1 78 ? -11.820 -6.725 -7.287 1.00 98.06 78 PRO A O 1
ATOM 579 N N . THR A 1 79 ? -11.630 -5.473 -5.433 1.00 97.75 79 THR A N 1
ATOM 580 C CA . THR A 1 79 ? -12.787 -4.616 -5.700 1.00 97.75 79 THR A CA 1
ATOM 581 C C . THR A 1 79 ? -12.473 -3.541 -6.736 1.00 97.75 79 THR A C 1
ATOM 583 O O . THR A 1 79 ? -13.367 -3.123 -7.463 1.00 97.75 79 THR A O 1
ATOM 586 N N . HIS A 1 80 ? -11.208 -3.109 -6.833 1.00 95.94 80 HIS A N 1
ATOM 587 C CA . HIS A 1 80 ? -10.767 -2.123 -7.821 1.00 95.94 80 HIS A CA 1
ATOM 588 C C . HIS A 1 80 ? -9.402 -2.476 -8.414 1.00 95.94 80 HIS A C 1
ATOM 590 O O . HIS A 1 80 ? -8.517 -3.005 -7.739 1.00 95.94 80 HIS A O 1
ATOM 596 N N . ARG A 1 81 ? -9.236 -2.140 -9.696 1.00 95.94 81 ARG A N 1
ATOM 597 C CA . ARG A 1 81 ? -7.967 -2.180 -10.428 1.00 95.94 81 ARG A CA 1
ATOM 598 C C . ARG A 1 81 ? -7.815 -0.850 -11.150 1.00 95.94 81 ARG A C 1
ATOM 600 O O . ARG A 1 81 ? -8.592 -0.556 -12.056 1.00 95.94 81 ARG A O 1
ATOM 607 N N . ILE A 1 82 ? -6.837 -0.061 -10.738 1.00 92.06 82 ILE A N 1
ATOM 608 C CA . ILE A 1 82 ? -6.591 1.287 -11.238 1.00 92.06 82 ILE A CA 1
ATOM 609 C C . ILE A 1 82 ? -5.309 1.229 -12.077 1.00 92.06 82 ILE A C 1
ATOM 611 O O . ILE A 1 82 ? -4.217 1.080 -11.524 1.00 92.06 82 ILE A O 1
ATOM 615 N N . PRO A 1 83 ? -5.409 1.264 -13.416 1.00 90.00 83 PRO A N 1
ATOM 616 C CA . PRO A 1 83 ? -4.236 1.316 -14.277 1.00 90.00 83 PRO A CA 1
ATOM 617 C C . PRO A 1 83 ? -3.612 2.717 -14.258 1.00 90.00 83 PRO A C 1
ATOM 619 O O . PRO A 1 83 ? -4.292 3.710 -14.012 1.00 90.00 83 PRO A O 1
ATOM 622 N N . GLY A 1 84 ? -2.327 2.815 -14.587 1.00 86.44 84 GLY A N 1
ATOM 623 C CA . GLY A 1 84 ? -1.628 4.095 -14.675 1.00 86.44 84 GLY A CA 1
ATOM 624 C C . GLY A 1 84 ? -0.115 3.925 -14.635 1.00 86.44 84 GLY A C 1
ATOM 625 O O . GLY A 1 84 ? 0.389 2.803 -14.687 1.00 86.44 84 GLY A O 1
ATOM 626 N N . SER A 1 85 ? 0.604 5.045 -14.528 1.00 80.62 85 SER A N 1
ATOM 627 C CA . SER A 1 85 ? 2.051 5.053 -14.266 1.00 80.62 85 SER A CA 1
ATOM 628 C C . SER A 1 85 ? 2.394 4.454 -12.902 1.00 80.62 85 SER A C 1
ATOM 630 O O . SER A 1 85 ? 3.452 3.849 -12.760 1.00 80.62 85 SER A O 1
ATOM 632 N N . SER A 1 86 ? 1.469 4.579 -11.948 1.00 85.75 86 SER A N 1
ATOM 633 C CA . SER A 1 86 ? 1.533 3.945 -10.635 1.00 85.75 86 SER A CA 1
ATOM 634 C C . SER A 1 86 ? 0.293 3.067 -10.436 1.00 85.75 86 SER A C 1
ATOM 636 O O . SER A 1 86 ? -0.693 3.537 -9.864 1.00 85.75 86 SER A O 1
ATOM 638 N N . PRO A 1 87 ? 0.259 1.841 -10.993 1.00 91.38 87 PRO A N 1
ATOM 639 C CA . PRO A 1 87 ? -0.926 0.998 -10.921 1.00 91.38 87 PRO A CA 1
ATOM 640 C C . PRO A 1 87 ? -1.249 0.621 -9.472 1.00 91.38 87 PRO A C 1
ATOM 642 O O . PRO A 1 87 ? -0.347 0.428 -8.654 1.00 91.38 87 PRO A O 1
ATOM 645 N N . ASP A 1 88 ? -2.540 0.490 -9.176 1.00 94.25 88 ASP A N 1
ATOM 646 C CA . ASP A 1 88 ? -3.064 0.176 -7.846 1.00 94.25 88 ASP A CA 1
ATOM 647 C C . ASP A 1 88 ? -4.139 -0.920 -7.940 1.00 94.25 88 ASP A C 1
ATOM 649 O O . ASP A 1 88 ? -4.992 -0.922 -8.835 1.00 94.25 88 ASP A O 1
ATOM 653 N N . VAL A 1 89 ? -4.082 -1.892 -7.036 1.00 97.69 89 VAL A N 1
ATOM 654 C CA . VAL A 1 89 ? -5.083 -2.951 -6.881 1.00 97.69 89 VAL A CA 1
ATOM 655 C C . VAL A 1 89 ? -5.573 -2.926 -5.446 1.00 97.69 89 VAL A C 1
ATOM 657 O O . VAL A 1 89 ? -4.770 -2.996 -4.521 1.00 97.69 89 VAL A O 1
ATOM 660 N N . ARG A 1 90 ? -6.894 -2.858 -5.261 1.00 97.81 90 ARG A N 1
ATOM 661 C CA . ARG A 1 90 ? -7.512 -2.649 -3.948 1.00 97.81 90 ARG A CA 1
ATOM 662 C C . ARG A 1 90 ? -8.510 -3.745 -3.602 1.00 97.81 90 ARG A C 1
ATOM 664 O O . ARG A 1 90 ? -9.326 -4.138 -4.439 1.00 97.81 90 ARG A O 1
ATOM 671 N N . TRP A 1 91 ? -8.487 -4.158 -2.341 1.00 98.31 91 TRP A N 1
ATOM 672 C CA . TRP A 1 91 ? -9.408 -5.092 -1.702 1.00 98.31 91 TRP A CA 1
ATOM 673 C C . TRP A 1 91 ? -10.141 -4.355 -0.584 1.00 98.31 91 TRP A C 1
ATOM 675 O O . TRP A 1 91 ? -9.633 -4.221 0.533 1.00 98.31 91 TRP A O 1
ATOM 685 N N . ARG A 1 92 ? -11.321 -3.820 -0.909 1.00 97.56 92 ARG A N 1
ATOM 686 C CA . ARG A 1 92 ? -12.146 -3.077 0.042 1.00 97.56 92 ARG A CA 1
ATOM 687 C C . ARG A 1 92 ? -12.872 -4.028 0.988 1.00 97.56 92 ARG A C 1
ATOM 689 O O . ARG A 1 92 ? -13.653 -4.872 0.549 1.00 97.56 92 ARG A O 1
ATOM 696 N N . GLY A 1 93 ? -12.616 -3.868 2.280 1.00 95.94 93 GLY A N 1
ATOM 697 C CA . GLY A 1 93 ? -13.386 -4.465 3.364 1.00 95.94 93 GLY A CA 1
ATOM 698 C C . GLY A 1 93 ? -14.474 -3.513 3.884 1.00 95.94 93 GLY A C 1
ATOM 699 O O . GLY A 1 93 ? -14.727 -2.469 3.278 1.00 95.94 93 GLY A O 1
ATOM 700 N N . PRO A 1 94 ? -15.124 -3.856 5.011 1.00 95.75 94 PRO A N 1
ATOM 701 C CA . PRO A 1 94 ? -16.197 -3.046 5.591 1.00 95.75 94 PRO A CA 1
ATOM 702 C C . PRO A 1 94 ? -15.753 -1.631 5.990 1.00 95.75 94 PRO A C 1
ATOM 704 O O . PRO A 1 94 ? -16.384 -0.663 5.577 1.00 95.75 94 PRO A O 1
ATOM 707 N N . ASP A 1 95 ? -14.635 -1.520 6.711 1.00 93.06 95 ASP A N 1
ATOM 708 C CA . ASP A 1 95 ? -14.185 -0.250 7.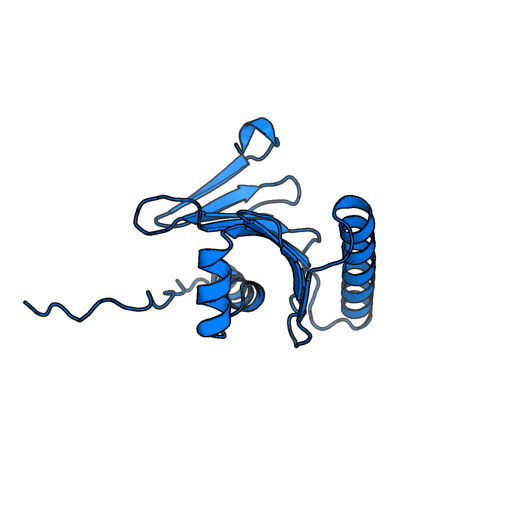308 1.00 93.06 95 ASP A CA 1
ATOM 709 C C . ASP A 1 95 ? -12.898 0.289 6.665 1.00 93.06 95 ASP A C 1
ATOM 711 O O . ASP A 1 95 ? -12.625 1.490 6.675 1.00 93.06 95 ASP A O 1
ATOM 715 N N . SER A 1 96 ? -12.095 -0.601 6.084 1.00 95.62 96 SER A N 1
ATOM 716 C CA . SER A 1 96 ? -10.805 -0.269 5.493 1.00 95.62 96 SER A CA 1
ATOM 717 C C . SER A 1 96 ? -10.560 -1.032 4.202 1.00 95.62 96 SER A C 1
ATOM 719 O O . SER A 1 96 ? -11.191 -2.051 3.904 1.00 95.62 96 SER A O 1
ATOM 721 N N . THR A 1 97 ? -9.601 -0.536 3.435 1.00 97.00 97 THR A N 1
ATOM 722 C CA . THR A 1 97 ? -9.144 -1.138 2.191 1.00 97.00 97 THR A CA 1
ATOM 723 C C . THR A 1 97 ? -7.663 -1.460 2.302 1.00 97.00 97 THR A C 1
ATOM 725 O O . THR A 1 97 ? -6.860 -0.607 2.684 1.00 97.00 97 THR A O 1
ATOM 728 N N . ILE A 1 98 ? -7.305 -2.685 1.920 1.00 97.75 98 ILE A N 1
ATOM 729 C CA . ILE A 1 98 ? -5.918 -3.056 1.635 1.00 97.75 98 ILE A CA 1
ATOM 730 C C . ILE A 1 98 ? -5.662 -2.764 0.161 1.00 97.75 98 ILE A C 1
ATOM 732 O O . ILE A 1 98 ? -6.467 -3.156 -0.686 1.00 97.75 98 ILE A O 1
ATOM 736 N N . GLY A 1 99 ? -4.556 -2.106 -0.162 1.00 96.88 99 GLY A N 1
ATOM 737 C CA . GLY A 1 99 ? -4.133 -1.909 -1.542 1.00 96.88 99 GLY A CA 1
ATOM 738 C C . GLY A 1 99 ? -2.684 -2.292 -1.783 1.00 96.88 99 GLY A C 1
ATOM 739 O O . GLY A 1 99 ? -1.865 -2.323 -0.866 1.00 96.88 99 GLY A O 1
ATOM 740 N N . LEU A 1 100 ? -2.385 -2.606 -3.038 1.00 97.38 100 LEU A N 1
ATOM 741 C CA . LEU A 1 100 ? -1.048 -2.838 -3.559 1.00 97.38 100 LEU A CA 1
ATOM 742 C C . LEU A 1 100 ? -0.816 -1.834 -4.678 1.00 97.38 100 LEU A C 1
ATOM 744 O O . LEU A 1 100 ? -1.477 -1.898 -5.714 1.00 97.38 100 LEU A O 1
ATOM 748 N N . THR A 1 101 ? 0.170 -0.965 -4.499 1.00 94.75 101 THR A N 1
ATOM 749 C CA . THR A 1 101 ? 0.570 0.004 -5.515 1.00 94.75 101 THR A CA 1
ATOM 750 C C . THR A 1 101 ? 2.005 -0.247 -5.966 1.00 94.75 101 THR A C 1
ATOM 752 O O . THR A 1 101 ? 2.876 -0.605 -5.169 1.00 94.75 101 THR A O 1
ATOM 755 N N . SER A 1 102 ? 2.248 -0.080 -7.262 1.00 92.12 102 SER A N 1
ATOM 756 C CA . SER A 1 102 ? 3.596 -0.011 -7.826 1.00 92.12 102 SER A CA 1
ATOM 757 C C . SER A 1 102 ? 3.918 1.441 -8.124 1.00 92.12 102 SER A C 1
ATOM 759 O O . SER A 1 102 ? 3.129 2.113 -8.779 1.00 92.12 102 SER A O 1
ATOM 761 N N . THR A 1 103 ? 5.091 1.908 -7.716 1.00 88.44 103 THR A N 1
ATOM 762 C CA . THR A 1 103 ? 5.700 3.115 -8.287 1.00 88.44 103 THR A CA 1
ATOM 763 C C . THR A 1 103 ? 6.625 2.715 -9.439 1.00 88.44 103 THR A C 1
ATOM 765 O O . THR A 1 103 ? 6.651 1.551 -9.850 1.00 88.44 103 THR A O 1
ATOM 768 N N . SER A 1 104 ? 7.402 3.666 -9.960 1.00 86.12 104 SER A N 1
ATOM 769 C CA . SER A 1 104 ? 8.479 3.400 -10.920 1.00 86.12 104 SER A CA 1
ATOM 770 C C . SER A 1 104 ? 9.631 2.569 -10.339 1.00 86.12 104 SER A C 1
ATOM 772 O O . SER A 1 104 ? 10.348 1.937 -11.109 1.00 86.12 104 SER A O 1
ATOM 774 N N . VAL A 1 105 ? 9.801 2.562 -9.010 1.00 87.44 105 VAL A N 1
ATOM 775 C CA . VAL A 1 105 ? 11.013 2.056 -8.335 1.00 87.44 105 VAL A CA 1
ATOM 776 C C . VAL A 1 105 ? 10.756 1.032 -7.231 1.00 87.44 105 VAL A C 1
ATOM 778 O O . VAL A 1 105 ? 11.701 0.426 -6.734 1.00 87.44 105 VAL A O 1
ATOM 781 N N . ARG A 1 106 ? 9.507 0.834 -6.793 1.00 90.06 106 ARG A N 1
ATOM 782 C CA . ARG A 1 106 ? 9.180 -0.136 -5.734 1.00 90.06 106 ARG A CA 1
ATOM 783 C C . ARG A 1 106 ? 7.702 -0.479 -5.669 1.00 90.06 106 ARG A C 1
ATOM 785 O O . ARG A 1 106 ? 6.856 0.211 -6.236 1.00 90.06 106 ARG A O 1
ATOM 792 N N . LEU A 1 107 ? 7.404 -1.526 -4.911 1.00 93.75 107 LEU A N 1
ATOM 793 C CA . LEU A 1 107 ? 6.051 -1.935 -4.560 1.00 93.75 107 LEU A CA 1
ATOM 794 C C . LEU A 1 107 ? 5.738 -1.615 -3.106 1.00 93.75 107 LEU A C 1
ATOM 796 O O . LEU A 1 107 ? 6.601 -1.725 -2.232 1.00 93.75 107 LEU A O 1
ATOM 800 N N . MET A 1 108 ? 4.478 -1.290 -2.846 1.00 93.88 108 MET A N 1
ATOM 801 C CA . MET A 1 108 ? 3.980 -1.017 -1.505 1.00 93.88 108 MET A CA 1
ATOM 802 C C . MET A 1 108 ? 2.623 -1.650 -1.282 1.00 93.88 108 MET A C 1
ATOM 804 O O . MET A 1 108 ? 1.746 -1.558 -2.140 1.00 93.88 108 MET A O 1
ATOM 808 N N . ILE A 1 109 ? 2.440 -2.210 -0.093 1.00 95.44 109 ILE A N 1
ATOM 809 C CA . ILE A 1 109 ? 1.121 -2.517 0.444 1.00 95.44 109 ILE A CA 1
ATOM 810 C C . ILE A 1 109 ? 0.722 -1.382 1.376 1.00 95.44 109 ILE A C 1
ATOM 812 O O . ILE A 1 109 ? 1.541 -0.881 2.149 1.00 95.44 109 ILE A O 1
ATOM 816 N N . PHE A 1 110 ? -0.543 -0.995 1.319 1.00 94.88 110 PHE A N 1
ATOM 817 C CA . PHE A 1 110 ? -1.119 -0.055 2.262 1.00 94.88 110 PHE A CA 1
ATOM 818 C C . PHE A 1 110 ? -2.430 -0.574 2.843 1.00 94.88 110 PHE A C 1
ATOM 820 O O . PHE A 1 110 ? -3.113 -1.404 2.245 1.00 94.88 110 PHE A O 1
ATOM 827 N N . SER A 1 111 ? -2.776 -0.051 4.013 1.00 95.62 111 SER A N 1
ATOM 828 C CA . SER A 1 111 ? -4.097 -0.148 4.622 1.00 95.62 111 SER A CA 1
ATOM 829 C C . SER A 1 111 ? -4.564 1.260 4.941 1.00 95.62 111 SER A C 1
ATOM 831 O O . SER A 1 111 ? -3.854 1.977 5.643 1.00 95.62 111 SER A O 1
ATOM 833 N N . ALA A 1 112 ? -5.749 1.635 4.478 1.00 95.12 112 ALA A N 1
ATOM 834 C CA . ALA A 1 112 ? -6.341 2.938 4.765 1.00 95.12 112 ALA A CA 1
ATOM 835 C C . ALA A 1 112 ? -7.837 2.815 5.062 1.00 95.12 112 ALA A C 1
ATOM 837 O O . ALA A 1 112 ? -8.492 1.868 4.611 1.00 95.12 112 ALA A O 1
ATOM 838 N N . GLY A 1 113 ? -8.365 3.765 5.835 1.00 93.94 113 GLY A N 1
ATOM 839 C CA . GLY A 1 113 ? -9.803 3.894 6.059 1.00 93.94 113 GLY A CA 1
ATOM 840 C C . GLY A 1 113 ? -10.546 4.136 4.745 1.00 93.94 113 GLY A C 1
ATOM 841 O O . GLY A 1 113 ? -10.034 4.794 3.839 1.00 93.94 113 GLY A O 1
ATOM 842 N N . ASN A 1 114 ? -11.750 3.583 4.638 1.00 94.06 114 ASN A N 1
ATOM 843 C CA . ASN A 1 114 ? -12.569 3.702 3.436 1.00 94.06 114 ASN A CA 1
ATOM 844 C C . ASN A 1 114 ? -12.908 5.164 3.098 1.00 94.06 114 ASN A C 1
ATOM 846 O O . ASN A 1 114 ? -12.749 5.558 1.946 1.00 94.06 114 ASN A O 1
ATOM 850 N N . ASP A 1 115 ? -13.270 5.969 4.099 1.00 91.44 115 ASP A N 1
ATOM 851 C CA . ASP A 1 115 ? -13.608 7.387 3.911 1.00 91.44 115 ASP A CA 1
ATOM 852 C C . ASP A 1 115 ? -12.399 8.202 3.420 1.00 91.44 115 ASP A C 1
ATOM 854 O O . ASP A 1 115 ? -12.509 8.963 2.463 1.00 91.44 115 ASP A O 1
ATOM 858 N N . TYR A 1 116 ? -11.216 7.960 3.999 1.00 89.69 116 TYR A N 1
ATOM 859 C CA . TYR A 1 116 ? -9.967 8.602 3.572 1.00 89.69 116 TYR A CA 1
ATOM 860 C C . TYR A 1 116 ? -9.642 8.314 2.099 1.00 89.69 116 TYR A C 1
ATOM 862 O O . TYR A 1 116 ? -9.239 9.208 1.357 1.00 89.69 116 TYR A O 1
ATOM 870 N N . LEU A 1 117 ? -9.815 7.065 1.656 1.00 90.38 117 LEU A N 1
ATOM 871 C CA . LEU A 1 117 ? -9.568 6.694 0.262 1.00 90.38 117 LEU A CA 1
ATOM 872 C C . LEU A 1 117 ? -10.582 7.290 -0.701 1.00 90.38 117 LEU A C 1
ATOM 874 O O . LEU A 1 117 ? -10.205 7.698 -1.796 1.00 90.38 117 LEU A O 1
ATOM 878 N N . ASP A 1 118 ? -11.850 7.328 -0.303 1.00 91.75 118 ASP A N 1
ATOM 879 C CA . ASP A 1 118 ? -12.903 7.901 -1.131 1.00 91.75 118 ASP A CA 1
ATOM 880 C C . ASP A 1 118 ? -12.651 9.411 -1.329 1.00 91.75 118 ASP A C 1
ATOM 882 O O . ASP A 1 118 ? -12.810 9.928 -2.436 1.00 91.75 118 ASP A O 1
ATOM 886 N N . GLU A 1 119 ? -12.164 10.113 -0.300 1.00 88.12 119 GLU A N 1
ATOM 887 C CA . GLU A 1 119 ? -11.712 11.506 -0.403 1.00 88.12 119 GLU A CA 1
ATOM 888 C C . GLU A 1 119 ? -10.456 11.673 -1.279 1.00 88.12 119 GLU A C 1
ATOM 890 O O . GLU A 1 119 ? -10.420 12.569 -2.127 1.00 88.12 119 GLU A O 1
ATOM 895 N N . ASP A 1 120 ? -9.439 10.817 -1.122 1.00 84.69 120 ASP A N 1
ATOM 896 C CA . ASP A 1 120 ? -8.208 10.857 -1.932 1.00 84.69 120 ASP A CA 1
ATOM 897 C C . ASP A 1 120 ? -8.493 10.638 -3.427 1.00 84.69 120 ASP A C 1
ATOM 899 O O . ASP A 1 120 ? -7.954 11.350 -4.283 1.00 84.69 120 ASP A O 1
ATOM 903 N N . ASP A 1 121 ? -9.388 9.698 -3.742 1.00 85.56 121 ASP A N 1
ATOM 904 C CA . ASP A 1 121 ? -9.816 9.396 -5.107 1.00 85.56 121 ASP A CA 1
ATOM 905 C C . ASP A 1 121 ? -10.575 10.576 -5.734 1.00 85.56 121 ASP A C 1
ATOM 907 O O . ASP A 1 121 ? -10.355 10.896 -6.906 1.00 85.56 121 ASP A O 1
ATOM 911 N N . LEU A 1 122 ? -11.422 11.272 -4.964 1.00 83.94 122 LEU A N 1
ATOM 912 C CA . LEU A 1 122 ? -12.115 12.484 -5.422 1.00 83.94 122 LEU A CA 1
ATOM 913 C C . LEU A 1 122 ? -11.143 13.627 -5.740 1.00 83.94 122 LEU A C 1
ATOM 915 O O . LEU A 1 122 ? -11.396 14.420 -6.649 1.00 83.94 122 LEU A O 1
ATOM 919 N N . GLN A 1 123 ? -10.03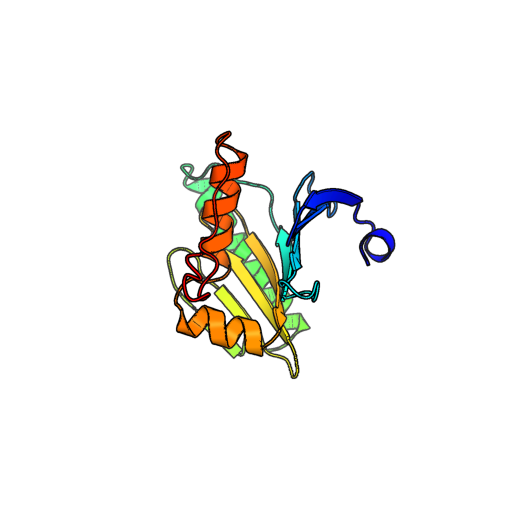3 13.713 -5.008 1.00 77.12 123 GLN A N 1
ATOM 920 C CA . GLN A 1 123 ? -8.990 14.717 -5.223 1.00 77.12 123 GLN A CA 1
ATOM 921 C C . GLN A 1 123 ? -8.005 14.328 -6.337 1.00 77.12 123 GLN A C 1
ATOM 923 O O . GLN A 1 123 ? -7.225 15.171 -6.784 1.00 77.12 123 GLN A O 1
ATOM 928 N N . GLY A 1 124 ? -8.035 13.071 -6.795 1.00 67.69 124 GLY A N 1
ATOM 929 C CA . GLY A 1 124 ? -7.195 12.557 -7.877 1.00 67.69 124 GLY A CA 1
ATOM 930 C C . GLY A 1 124 ? -5.705 12.501 -7.538 1.00 67.69 124 GLY A C 1
ATOM 931 O O . GLY A 1 124 ? -4.880 12.487 -8.452 1.00 67.69 124 GLY A O 1
ATOM 932 N N . GLN A 1 125 ? -5.345 12.509 -6.251 1.00 62.00 125 GLN A N 1
ATOM 933 C CA . GLN A 1 125 ? -3.942 12.549 -5.840 1.00 62.00 125 GLN A CA 1
ATOM 934 C C . GLN A 1 125 ? -3.305 11.166 -5.819 1.00 62.00 125 GLN A C 1
ATOM 936 O O . GLN A 1 125 ? -2.165 11.046 -6.245 1.00 62.00 125 GLN A O 1
ATOM 941 N N . GLY A 1 126 ? -4.030 10.126 -5.409 1.00 63.59 126 GLY A N 1
ATOM 942 C CA . GLY A 1 126 ? -3.558 8.750 -5.434 1.00 63.59 126 GLY A CA 1
ATOM 943 C C . GLY A 1 126 ? -2.441 8.481 -4.422 1.00 63.59 126 GLY A C 1
ATOM 944 O O . GLY A 1 126 ? -1.326 9.003 -4.508 1.00 63.59 126 GLY A O 1
ATOM 945 N N . ILE A 1 127 ? -2.698 7.549 -3.509 1.00 66.31 127 ILE A N 1
ATOM 946 C CA . ILE A 1 127 ? -1.750 7.061 -2.496 1.00 66.31 127 ILE A CA 1
ATOM 947 C C . ILE A 1 127 ? -0.331 6.788 -3.037 1.00 66.31 127 ILE A C 1
ATOM 949 O O . ILE A 1 127 ? 0.642 7.098 -2.347 1.00 66.31 127 ILE A O 1
ATOM 953 N N . GLY A 1 128 ? -0.175 6.236 -4.244 1.00 57.59 128 GLY A N 1
ATOM 954 C CA . GLY A 1 128 ? 1.141 5.958 -4.839 1.00 57.59 128 GLY A CA 1
ATOM 955 C C . GLY A 1 128 ? 1.935 7.206 -5.258 1.00 57.59 128 GLY A C 1
ATOM 956 O O . GLY A 1 128 ? 3.162 7.195 -5.193 1.00 57.59 128 GLY A O 1
ATOM 957 N N . VAL A 1 129 ? 1.261 8.293 -5.645 1.00 57.91 129 VAL A N 1
ATOM 958 C CA . VAL A 1 129 ? 1.898 9.525 -6.149 1.00 57.91 129 VAL A CA 1
ATOM 959 C C . VAL A 1 129 ? 2.422 10.382 -4.997 1.00 57.91 129 VAL A C 1
ATOM 961 O O . VAL A 1 129 ? 3.564 10.839 -5.057 1.00 57.91 129 VAL A O 1
ATOM 964 N N . LYS A 1 130 ? 1.640 10.531 -3.914 1.00 62.81 130 LYS A N 1
ATOM 965 C CA . LYS A 1 130 ? 2.053 11.260 -2.695 1.00 62.81 130 LYS A CA 1
ATOM 966 C C . LYS A 1 130 ? 3.375 10.731 -2.131 1.00 62.81 130 LYS A C 1
ATOM 968 O O . LYS A 1 130 ? 4.232 11.501 -1.711 1.00 62.81 130 LYS A O 1
ATOM 973 N N . TRP A 1 131 ? 3.558 9.413 -2.175 1.00 58.56 131 TRP A N 1
ATOM 974 C CA . TRP A 1 131 ? 4.757 8.770 -1.650 1.00 58.56 131 TRP A CA 1
ATOM 975 C C . TRP A 1 131 ? 5.968 8.849 -2.581 1.00 58.56 131 TRP A C 1
ATOM 977 O O . TRP A 1 131 ? 7.086 8.964 -2.092 1.00 58.56 131 TRP A O 1
ATOM 987 N N . SER A 1 132 ? 5.783 8.796 -3.905 1.00 55.88 132 SER A N 1
ATOM 988 C CA . SER A 1 132 ? 6.888 9.033 -4.846 1.00 55.88 132 SER A CA 1
ATOM 989 C C . SER A 1 132 ? 7.483 10.429 -4.660 1.00 55.88 132 SER A C 1
ATOM 991 O O . SER A 1 132 ? 8.692 10.544 -4.499 1.00 55.88 132 SER A O 1
ATOM 993 N N . ALA A 1 133 ? 6.633 11.457 -4.565 1.00 57.19 133 ALA A N 1
ATOM 994 C CA . ALA A 1 133 ? 7.078 12.827 -4.308 1.00 57.19 133 ALA A CA 1
ATOM 995 C C . ALA A 1 133 ? 7.798 12.967 -2.954 1.00 57.19 133 ALA A C 1
ATOM 997 O O . ALA A 1 133 ? 8.807 13.659 -2.849 1.00 57.19 133 ALA A O 1
ATOM 998 N N . PHE A 1 134 ? 7.314 12.273 -1.920 1.00 57.12 134 PHE A N 1
ATOM 999 C CA . PHE A 1 134 ? 7.972 12.241 -0.614 1.00 57.12 134 PHE A CA 1
ATOM 1000 C C . PHE A 1 134 ? 9.329 11.531 -0.646 1.00 57.12 134 PHE A C 1
ATOM 1002 O O . PHE A 1 134 ? 10.304 12.034 -0.101 1.00 57.12 134 PHE A O 1
ATOM 1009 N N . ALA A 1 135 ? 9.420 10.378 -1.304 1.00 55.25 135 ALA A N 1
ATOM 1010 C CA . ALA A 1 135 ? 10.659 9.615 -1.400 1.00 55.25 135 ALA A CA 1
ATOM 1011 C C . ALA A 1 135 ? 11.762 10.391 -2.129 1.00 55.25 135 ALA A C 1
ATOM 1013 O O . ALA A 1 135 ? 12.888 10.448 -1.644 1.00 55.25 135 ALA A O 1
ATOM 1014 N N . GLU A 1 136 ? 11.413 11.055 -3.234 1.00 54.66 136 GLU A N 1
ATOM 1015 C CA . GLU A 1 136 ? 12.317 11.956 -3.958 1.00 54.66 136 GLU A CA 1
ATOM 1016 C C . GLU A 1 136 ? 12.802 13.114 -3.058 1.00 54.66 136 GLU A C 1
ATOM 1018 O O . GLU A 1 136 ? 13.955 13.534 -3.151 1.00 54.66 136 GLU A O 1
ATOM 1023 N N . SER A 1 137 ? 11.967 13.574 -2.119 1.00 53.31 137 SER A N 1
ATOM 1024 C CA . SER A 1 137 ? 12.308 14.611 -1.128 1.00 53.31 137 SER A CA 1
ATOM 1025 C C . SER A 1 137 ? 13.076 14.142 0.106 1.00 53.31 137 SER A C 1
ATOM 1027 O O . SER A 1 137 ? 13.501 14.962 0.910 1.00 53.31 137 SER A O 1
ATOM 1029 N N . LEU A 1 138 ? 13.235 12.834 0.300 1.00 46.53 138 LEU A N 1
ATOM 1030 C CA . LEU A 1 138 ? 14.164 12.298 1.297 1.00 46.53 138 LEU A CA 1
ATOM 1031 C C . LEU A 1 138 ? 15.563 12.100 0.696 1.00 46.53 138 LEU A C 1
ATOM 1033 O O . LEU A 1 138 ? 16.558 12.139 1.418 1.00 46.53 138 LEU A O 1
ATOM 1037 N N . GLU A 1 139 ? 15.646 11.910 -0.624 1.00 50.69 139 GLU A N 1
ATOM 1038 C CA . GLU A 1 139 ? 16.905 11.806 -1.370 1.00 50.69 139 GLU A CA 1
ATOM 1039 C C . GLU A 1 139 ? 17.497 13.185 -1.710 1.00 50.69 139 GLU A C 1
ATOM 1041 O O . GLU A 1 139 ? 18.716 13.373 -1.660 1.00 50.69 139 GLU A O 1
ATOM 1046 N N . GLY A 1 140 ? 16.651 14.176 -2.005 1.00 40.94 140 GLY A N 1
ATOM 1047 C CA . GLY A 1 140 ? 17.022 15.591 -2.023 1.00 40.94 140 GLY A CA 1
ATOM 1048 C C . GLY A 1 140 ? 16.805 16.200 -0.642 1.00 40.94 140 GLY A C 1
ATOM 1049 O O . GLY A 1 140 ? 15.752 16.022 -0.069 1.00 40.94 140 GLY A O 1
ATOM 1050 N N . ASN A 1 141 ? 17.762 16.933 -0.078 1.00 34.97 141 ASN A N 1
ATOM 1051 C CA . ASN A 1 141 ? 17.650 17.560 1.250 1.00 34.97 141 ASN A CA 1
ATOM 1052 C C . ASN A 1 141 ? 16.657 18.757 1.282 1.00 34.97 141 ASN A C 1
ATOM 1054 O O . ASN A 1 141 ? 17.002 19.836 1.767 1.00 34.97 141 ASN A O 1
ATOM 1058 N N . GLU A 1 142 ? 15.461 18.607 0.710 1.00 33.25 142 GLU A N 1
ATOM 1059 C CA . GLU A 1 142 ? 14.408 19.618 0.625 1.00 33.25 142 GLU A CA 1
ATOM 1060 C C . GLU A 1 142 ? 13.120 19.100 1.268 1.00 33.25 142 GLU A C 1
ATOM 1062 O O . GLU A 1 142 ? 12.514 18.131 0.824 1.00 33.25 142 GLU A O 1
ATOM 1067 N N . THR A 1 143 ? 12.669 19.795 2.310 1.00 35.50 143 THR A N 1
ATOM 1068 C CA . THR A 1 143 ? 11.378 19.565 2.957 1.00 35.50 143 THR A CA 1
ATOM 1069 C C . THR A 1 143 ? 10.241 19.744 1.947 1.00 35.50 143 THR A C 1
ATOM 1071 O O . THR A 1 143 ? 9.935 20.872 1.551 1.00 35.50 143 THR A O 1
ATOM 1074 N N . VAL A 1 144 ? 9.564 18.661 1.555 1.00 36.19 144 VAL A N 1
ATOM 1075 C CA . VAL A 1 144 ? 8.309 18.773 0.800 1.00 36.19 144 VAL A CA 1
ATOM 1076 C C . VAL A 1 144 ? 7.182 19.154 1.750 1.00 36.19 144 VAL A C 1
ATOM 1078 O O . VAL A 1 144 ? 6.752 18.383 2.606 1.00 36.19 144 VAL A O 1
ATOM 1081 N N . HIS A 1 145 ? 6.680 20.374 1.574 1.00 30.98 145 HIS A N 1
ATOM 1082 C CA . HIS A 1 145 ? 5.398 20.782 2.125 1.00 30.98 145 HIS A CA 1
ATOM 1083 C C . HIS A 1 145 ? 4.285 20.092 1.337 1.00 30.98 145 HIS A C 1
ATOM 1085 O O . HIS A 1 145 ? 4.004 20.453 0.192 1.00 30.98 145 HIS A O 1
ATOM 1091 N N . PHE A 1 146 ? 3.618 19.121 1.957 1.00 33.94 146 PHE A N 1
ATOM 1092 C CA . PHE A 1 146 ? 2.320 18.682 1.465 1.00 33.94 146 PHE A CA 1
ATOM 1093 C C . PHE A 1 146 ? 1.340 19.855 1.582 1.00 33.94 146 PHE A C 1
ATOM 1095 O O . PHE A 1 146 ? 1.238 20.448 2.662 1.00 33.94 146 PHE A O 1
ATOM 1102 N N . PRO A 1 147 ? 0.614 20.225 0.514 1.00 31.22 147 PRO A N 1
ATOM 1103 C CA . PRO A 1 147 ? -0.480 21.163 0.661 1.00 31.22 147 PRO A CA 1
ATOM 1104 C C . PRO A 1 147 ? -1.533 20.504 1.555 1.00 31.22 147 PRO A C 1
ATOM 1106 O O . PRO A 1 147 ? -2.215 19.567 1.142 1.00 31.22 147 PRO A O 1
ATOM 1109 N N . LEU A 1 148 ? -1.644 20.989 2.792 1.00 32.53 148 LEU A N 1
ATOM 1110 C CA . LEU A 1 148 ? -2.808 20.764 3.640 1.00 32.53 148 LEU A CA 1
ATOM 1111 C C . LEU A 1 148 ? -4.024 21.261 2.857 1.00 32.53 148 LEU A C 1
ATOM 1113 O O . LEU A 1 148 ? -4.215 22.465 2.673 1.00 32.53 148 LEU A O 1
ATOM 1117 N N . LEU A 1 149 ? -4.816 20.339 2.319 1.00 34.56 149 LEU A N 1
ATOM 1118 C CA . LEU A 1 149 ? -6.036 20.698 1.619 1.00 34.56 149 LEU A CA 1
ATOM 1119 C C . LEU A 1 149 ? -7.062 21.199 2.642 1.00 34.56 149 LEU A C 1
ATOM 1121 O O . LEU A 1 149 ? -7.659 20.412 3.366 1.00 34.56 149 LEU A O 1
ATOM 1125 N N . GLY A 1 150 ? -7.282 22.519 2.652 1.00 33.22 150 GLY A N 1
ATOM 1126 C CA . GLY A 1 150 ? -8.587 23.097 2.980 1.00 33.22 150 GLY A CA 1
ATOM 1127 C C . GLY A 1 150 ? -8.773 23.786 4.335 1.00 33.22 150 GLY A C 1
ATOM 1128 O O . GLY A 1 150 ? -9.800 23.559 4.966 1.00 33.22 150 GLY A O 1
ATOM 1129 N N . LEU A 1 151 ? -7.889 24.703 4.746 1.00 34.38 151 LEU A N 1
ATOM 1130 C CA . LEU A 1 151 ? -8.264 25.724 5.740 1.00 34.38 151 LEU A CA 1
ATOM 1131 C C . LEU A 1 151 ? -8.489 27.086 5.059 1.00 34.38 151 LEU A C 1
ATOM 1133 O O . LEU A 1 151 ? -7.682 27.477 4.212 1.00 34.38 151 LEU A O 1
ATOM 1137 N N . PRO A 1 152 ? -9.564 27.831 5.392 1.00 29.53 152 PRO A N 1
ATOM 1138 C CA . PRO A 1 152 ? -9.658 29.234 5.015 1.00 29.53 152 PRO A CA 1
ATOM 1139 C C . PRO A 1 152 ? -8.527 30.006 5.703 1.00 29.53 152 PRO A C 1
ATOM 1141 O O . PRO A 1 152 ? -8.287 29.817 6.895 1.00 29.53 152 PRO A O 1
ATOM 1144 N N . ASN A 1 153 ? -7.847 30.877 4.951 1.00 31.98 153 ASN A N 1
ATOM 1145 C CA . ASN A 1 153 ? -6.901 31.836 5.516 1.00 31.98 153 ASN A CA 1
ATOM 1146 C C . ASN A 1 153 ? -7.606 32.625 6.625 1.00 31.98 153 ASN A C 1
ATOM 1148 O O . ASN A 1 153 ? -8.519 33.403 6.349 1.00 31.98 153 ASN A O 1
ATOM 1152 N N . VAL A 1 154 ? -7.184 32.421 7.870 1.00 33.62 154 VAL A N 1
ATOM 1153 C CA . VAL A 1 154 ? -7.444 33.377 8.941 1.00 33.62 154 VAL A CA 1
ATOM 1154 C C . VAL A 1 154 ? -6.242 34.308 8.942 1.00 33.62 154 VAL A C 1
ATOM 1156 O O . VAL A 1 154 ? -5.190 33.985 9.486 1.00 33.62 154 VAL A O 1
ATOM 1159 N N . GLU A 1 155 ? -6.378 35.410 8.210 1.00 34.03 155 GLU A N 1
ATOM 1160 C CA . GLU A 1 155 ? -5.520 36.578 8.384 1.00 34.03 155 GLU A CA 1
ATOM 1161 C C . GLU A 1 155 ? -5.952 37.274 9.684 1.00 34.03 155 GLU A C 1
ATOM 1163 O O . GLU A 1 155 ? -7.137 37.584 9.844 1.00 34.03 155 GLU A O 1
ATOM 1168 N N . ASP A 1 156 ? -5.003 37.476 10.602 1.00 38.84 156 ASP A N 1
ATOM 1169 C CA . ASP A 1 156 ? -5.112 38.463 11.687 1.00 38.84 156 ASP A CA 1
ATOM 1170 C C . ASP A 1 156 ? -4.818 39.878 11.155 1.00 38.84 156 ASP A C 1
ATOM 1172 O O . ASP A 1 156 ? -3.867 40.028 10.347 1.00 38.84 156 ASP A O 1
#

Radius of gyration: 16.12 Å; chains: 1; bounding box: 34×54×37 Å

InterPro domains:
  IPR046268 Protein of unknown function DUF6301 [PF19818] (2-106)

Organism: Actinomadura verrucosospora (NCBI:txid46165)

Foldseek 3Di:
DQVVQVKDFPDDDVQKTAIDSVLDTRQKMFGADPVRHTFKIKGFPDDWDDLPDPVQQVVQVVVLVVVQVVCCVVQNAFPDWADDQWTKTWRDDDFWIWMWIDHSTTIMIMIGGPVSVVVCVVVVCDPRNVVVVVVVCVVPVDDDDDPPPDDDDPDD

pLDDT: mean 80.77, std 19.93, range [29.53, 98.31]

Sequence (156 aa):
MARALGWTVDSASEGIIELDTGLGPSSGSVELDWEGTVNTVRVLVTSFIDSDEAAERAWLRDAFVHATGLLTATLGDPTHRIPGSSPDVRWRGPD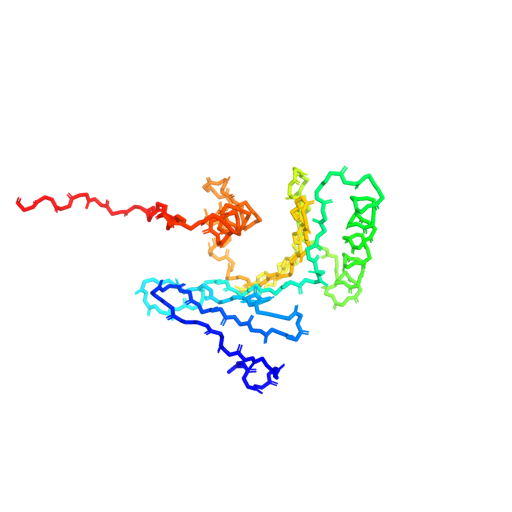STIGLTSTSVRLMIFSAGNDYLDEDDLQGQGIGVKWSAFAESLEGNETVHFPLLGLPNVED